Protein AF-A0A7K2QIM4-F1 (afdb_monomer_lite)

Secondary structure (DSSP, 8-state):
--HHHHHHHHHTT--HHHHHHHHHHTSTTSS---HHHHHHHHHHHHSGGGTT--S-----SS----

pLDDT: mean 92.28, std 7.86, range [56.5, 97.94]

Foldseek 3Di:
DDVVLCVVCVVVVHHSVRSQQVVLVQAQQSGDDDPVLVVVVVCVCPDPVNVVDPPDDDDSGNDGPD

Sequence (66 aa):
ATEMTAQTAARVGMGFEEFQAAAATQIPVQRVGRPDDIANAIAFFTGEAAGFVSGQVMYVAGGPLN

Structure (mmCIF, N/CA/C/O backbone):
data_AF-A0A7K2QIM4-F1
#
_entry.id   AF-A0A7K2QIM4-F1
#
loop_
_atom_site.group_PDB
_atom_site.id
_atom_site.type_symbol
_atom_site.label_atom_id
_atom_site.label_alt_id
_atom_site.label_comp_id
_atom_site.label_asym_id
_atom_site.label_entity_id
_atom_site.label_seq_id
_atom_site.pdbx_PDB_ins_code
_atom_site.Cartn_x
_atom_site.Cartn_y
_atom_site.Cartn_z
_atom_site.occupancy
_atom_site.B_iso_or_equiv
_atom_site.auth_seq_id
_atom_site.auth_comp_id
_atom_site.auth_asym_id
_atom_site.auth_atom_id
_atom_site.pdbx_PDB_model_num
ATOM 1 N N . ALA A 1 1 ? -0.526 -5.733 -10.819 1.00 79.50 1 ALA A N 1
ATOM 2 C CA . ALA A 1 1 ? -0.717 -4.447 -11.512 1.00 79.50 1 ALA A CA 1
ATOM 3 C C . ALA A 1 1 ? -2.143 -4.361 -12.036 1.00 79.50 1 ALA A C 1
ATOM 5 O O . ALA A 1 1 ? -2.813 -5.388 -12.102 1.00 79.50 1 ALA A O 1
ATOM 6 N N . THR A 1 2 ? -2.618 -3.157 -12.341 1.00 87.75 2 THR A N 1
ATOM 7 C CA . THR A 1 2 ? -4.009 -2.895 -12.741 1.00 87.75 2 THR A CA 1
ATOM 8 C C . THR A 1 2 ? -4.077 -2.329 -14.158 1.00 87.75 2 THR A C 1
ATOM 10 O O . THR A 1 2 ? -3.054 -1.969 -14.741 1.00 87.75 2 THR A O 1
ATOM 13 N N . GLU A 1 3 ? -5.289 -2.202 -14.703 1.00 87.56 3 GLU A N 1
ATOM 14 C CA . GLU A 1 3 ? -5.525 -1.537 -15.991 1.00 87.56 3 GLU A CA 1
ATOM 15 C C . GLU A 1 3 ? -5.025 -0.084 -15.991 1.00 87.56 3 GLU A C 1
ATOM 17 O O . GLU A 1 3 ? -4.412 0.365 -16.957 1.00 87.56 3 GLU A O 1
ATOM 22 N N . MET A 1 4 ? -5.179 0.627 -14.868 1.00 88.75 4 MET A N 1
ATOM 23 C CA . MET A 1 4 ? -4.612 1.967 -14.689 1.00 88.75 4 MET A CA 1
ATOM 24 C C . MET A 1 4 ? -3.091 1.970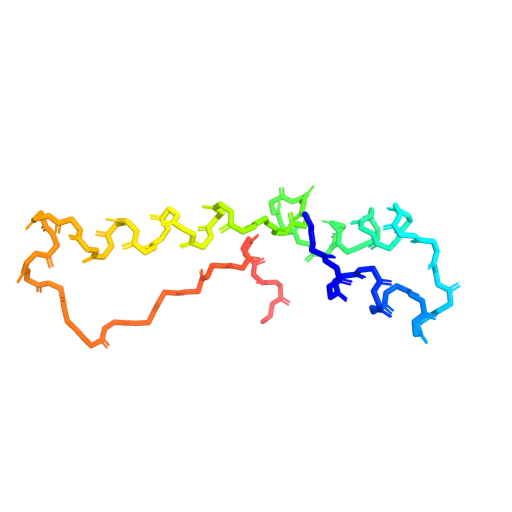 -14.913 1.00 88.75 4 MET A C 1
ATOM 26 O O . MET A 1 4 ? -2.570 2.860 -15.579 1.00 88.75 4 MET A O 1
ATOM 30 N N . THR A 1 5 ? -2.370 0.963 -14.405 1.00 87.88 5 THR A N 1
ATOM 31 C CA . THR A 1 5 ? -0.921 0.834 -14.625 1.00 87.88 5 THR A CA 1
ATOM 32 C C . THR A 1 5 ? -0.592 0.682 -16.116 1.00 87.88 5 THR A C 1
ATOM 34 O O . THR A 1 5 ? 0.355 1.302 -16.594 1.00 87.88 5 THR A O 1
ATOM 37 N N . ALA A 1 6 ? -1.389 -0.087 -16.863 1.00 87.19 6 ALA A N 1
ATOM 38 C CA . ALA A 1 6 ? -1.213 -0.258 -18.306 1.00 87.19 6 ALA A CA 1
ATOM 39 C C . ALA A 1 6 ? -1.496 1.034 -19.088 1.00 87.19 6 ALA A C 1
ATOM 41 O O . ALA A 1 6 ? -0.741 1.392 -19.992 1.00 87.19 6 ALA A O 1
ATOM 42 N N . GLN A 1 7 ? -2.531 1.783 -18.701 1.00 91.94 7 GLN A N 1
ATO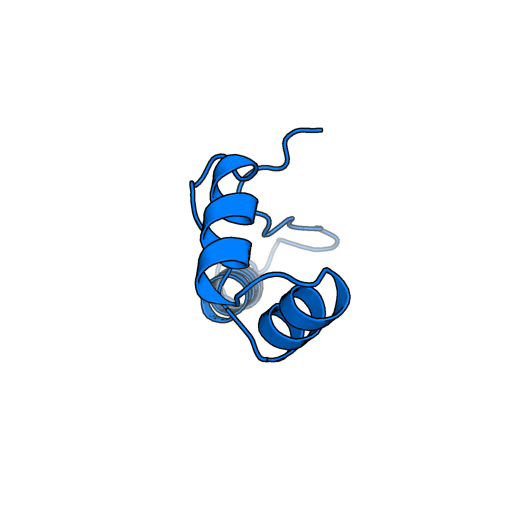M 43 C CA . GLN A 1 7 ? -2.835 3.084 -19.300 1.00 91.94 7 GLN A CA 1
ATOM 44 C C . GLN A 1 7 ? -1.717 4.105 -19.050 1.00 91.94 7 GLN A C 1
ATOM 46 O O . GLN A 1 7 ? -1.378 4.874 -19.949 1.00 91.94 7 GLN A O 1
ATOM 51 N N . THR A 1 8 ? -1.113 4.110 -17.858 1.00 90.06 8 THR A N 1
ATOM 52 C CA . THR A 1 8 ? 0.037 4.976 -17.563 1.00 90.06 8 THR A CA 1
ATOM 53 C C . THR A 1 8 ? 1.245 4.609 -18.418 1.00 90.06 8 THR A C 1
ATOM 55 O O . THR A 1 8 ? 1.844 5.512 -18.996 1.00 90.06 8 THR A O 1
ATOM 58 N N . ALA A 1 9 ? 1.556 3.316 -18.570 1.00 91.12 9 ALA A N 1
ATOM 59 C CA . ALA A 1 9 ? 2.639 2.854 -19.442 1.00 91.12 9 ALA A CA 1
ATOM 60 C C . ALA A 1 9 ? 2.466 3.371 -20.884 1.00 91.12 9 ALA A C 1
ATOM 62 O O . ALA A 1 9 ? 3.387 3.959 -21.449 1.00 91.12 9 ALA A O 1
ATOM 63 N N . ALA A 1 10 ? 1.249 3.268 -21.431 1.00 91.12 10 ALA A N 1
ATOM 64 C CA . ALA A 1 10 ? 0.931 3.784 -22.761 1.00 91.12 10 ALA A CA 1
ATOM 65 C C . ALA A 1 10 ? 1.110 5.311 -22.872 1.00 91.12 10 ALA A C 1
ATOM 67 O O . ALA A 1 10 ? 1.636 5.794 -23.872 1.00 91.12 10 ALA A O 1
ATOM 68 N N . ARG A 1 11 ? 0.723 6.080 -21.841 1.00 91.94 11 ARG A N 1
ATOM 69 C CA . ARG A 1 11 ? 0.886 7.550 -21.818 1.00 91.94 11 ARG A CA 1
ATOM 70 C C . ARG A 1 11 ? 2.346 7.991 -21.855 1.00 91.94 11 ARG A C 1
ATOM 72 O O . ARG A 1 11 ? 2.633 9.046 -22.409 1.00 91.94 11 ARG A O 1
ATOM 79 N N . VAL A 1 12 ? 3.245 7.208 -21.262 1.00 92.31 12 VAL A N 1
ATOM 80 C CA . VAL A 1 12 ? 4.686 7.507 -21.231 1.00 92.31 12 VAL A CA 1
ATOM 81 C C . VAL A 1 12 ? 5.464 6.827 -22.362 1.00 92.31 12 VAL A C 1
ATOM 83 O O . VAL A 1 12 ? 6.685 6.927 -22.403 1.00 92.31 12 VAL A O 1
ATOM 86 N N . GLY A 1 13 ? 4.774 6.153 -23.291 1.00 93.12 13 GLY A N 1
ATOM 87 C CA . GLY A 1 13 ? 5.388 5.508 -24.454 1.00 93.12 13 GLY A CA 1
ATOM 88 C C . GLY A 1 13 ? 6.197 4.247 -24.133 1.00 93.12 13 GLY A C 1
ATOM 89 O O . GLY A 1 13 ? 7.059 3.878 -24.924 1.00 93.12 13 GLY A O 1
ATOM 90 N N . MET A 1 14 ? 5.937 3.593 -22.997 1.00 92.50 14 MET A N 1
ATOM 91 C CA . MET A 1 14 ? 6.645 2.382 -22.564 1.00 92.50 14 MET A CA 1
ATOM 92 C C . MET A 1 14 ? 5.764 1.134 -22.681 1.00 92.50 14 MET A C 1
ATOM 94 O O . MET A 1 14 ? 4.542 1.195 -22.513 1.00 92.50 14 MET A O 1
ATOM 98 N N . GLY A 1 15 ? 6.391 -0.025 -22.906 1.00 94.12 15 GLY A N 1
ATOM 99 C CA . GLY A 1 15 ? 5.704 -1.314 -22.808 1.00 94.12 15 GLY A CA 1
ATOM 100 C C . GLY A 1 15 ? 5.227 -1.595 -21.377 1.00 94.12 15 GLY A C 1
ATOM 101 O O . GLY A 1 15 ? 5.838 -1.149 -20.410 1.00 94.12 15 GLY A O 1
ATOM 102 N N . PHE A 1 16 ? 4.140 -2.355 -21.208 1.00 90.62 16 PHE A N 1
ATOM 103 C CA . PHE A 1 16 ? 3.557 -2.601 -19.878 1.00 90.62 16 PHE A CA 1
ATOM 104 C C . PHE A 1 16 ? 4.501 -3.338 -18.914 1.00 90.62 16 PHE A C 1
ATOM 106 O O . PHE A 1 16 ? 4.556 -3.013 -17.727 1.00 90.62 16 PHE A O 1
ATOM 113 N N . GLU A 1 17 ? 5.236 -4.335 -19.405 1.00 93.38 17 GLU A N 1
ATOM 114 C CA . GLU A 1 17 ? 6.211 -5.079 -18.596 1.00 93.38 17 GLU A CA 1
ATOM 115 C C . GLU A 1 17 ? 7.459 -4.244 -18.310 1.00 93.38 17 GLU A C 1
ATOM 117 O O . GLU A 1 17 ? 7.920 -4.195 -17.172 1.00 93.38 17 GLU A O 1
ATOM 122 N N . GLU A 1 18 ? 7.952 -3.522 -19.316 1.00 94.00 18 GLU A N 1
ATOM 123 C CA . GLU A 1 18 ? 9.087 -2.607 -19.187 1.00 94.00 18 GLU A CA 1
ATOM 124 C C . GLU A 1 18 ? 8.801 -1.502 -18.164 1.00 94.00 18 GLU A C 1
ATOM 126 O O . GLU A 1 18 ? 9.613 -1.239 -17.281 1.00 94.00 18 GLU A O 1
ATOM 131 N N . PHE A 1 19 ? 7.607 -0.910 -18.221 1.00 93.56 19 PHE A N 1
ATOM 132 C CA . PHE A 1 19 ? 7.162 0.098 -17.267 1.00 93.56 19 PHE A CA 1
ATOM 133 C C . PHE A 1 19 ? 7.108 -0.455 -15.839 1.00 93.56 19 PHE A C 1
ATOM 135 O O . PHE A 1 19 ? 7.549 0.205 -14.899 1.00 93.56 19 PHE A O 1
ATOM 142 N N . GLN A 1 20 ? 6.609 -1.681 -15.659 1.00 93.50 20 GLN A N 1
ATOM 143 C CA . GLN A 1 20 ? 6.590 -2.324 -14.344 1.00 93.50 20 GLN A CA 1
ATOM 144 C C . GLN A 1 20 ? 7.996 -2.633 -13.824 1.00 93.50 20 GLN A C 1
ATOM 146 O O . GLN A 1 20 ? 8.255 -2.417 -12.641 1.00 93.50 20 GLN A O 1
ATOM 151 N N . ALA A 1 21 ? 8.896 -3.115 -14.683 1.00 94.44 21 ALA A N 1
ATOM 152 C CA . ALA A 1 21 ? 10.283 -3.379 -14.317 1.00 94.44 21 ALA A CA 1
ATOM 153 C C . ALA A 1 21 ? 11.007 -2.083 -13.923 1.00 94.44 21 ALA A C 1
ATOM 155 O O . ALA A 1 21 ? 11.639 -2.031 -12.871 1.00 94.44 21 ALA A O 1
ATOM 156 N N . ALA A 1 22 ? 10.845 -1.014 -14.707 1.00 93.06 22 ALA A N 1
ATOM 157 C CA . ALA A 1 22 ? 11.403 0.300 -14.406 1.00 93.06 22 ALA A CA 1
ATOM 158 C C . ALA A 1 22 ? 10.873 0.848 -13.072 1.00 93.06 22 ALA A C 1
ATOM 160 O O . ALA A 1 22 ? 11.661 1.230 -12.208 1.00 93.06 22 ALA A O 1
ATOM 161 N N . ALA A 1 23 ? 9.555 0.815 -12.856 1.00 91.62 23 ALA A N 1
ATOM 162 C CA . ALA A 1 23 ? 8.950 1.243 -11.598 1.00 91.62 23 ALA A CA 1
ATOM 163 C C . ALA A 1 23 ? 9.456 0.424 -10.398 1.00 91.62 23 ALA A C 1
ATOM 165 O O . ALA A 1 23 ? 9.739 0.990 -9.345 1.00 91.62 23 ALA A O 1
ATOM 166 N N . ALA A 1 24 ? 9.626 -0.893 -10.555 1.00 93.44 24 ALA A N 1
ATOM 167 C CA . ALA A 1 24 ? 10.137 -1.761 -9.497 1.00 93.44 24 ALA A CA 1
ATOM 168 C C . ALA A 1 24 ? 11.535 -1.345 -9.010 1.00 93.44 24 ALA A C 1
ATOM 170 O O . ALA A 1 24 ? 11.797 -1.451 -7.816 1.00 93.44 24 ALA A O 1
ATOM 171 N N . THR A 1 25 ? 12.397 -0.803 -9.881 1.00 93.94 25 THR A N 1
ATOM 172 C CA . THR A 1 25 ? 13.735 -0.320 -9.476 1.00 93.94 25 THR A CA 1
ATOM 173 C C . THR A 1 25 ? 13.691 0.854 -8.498 1.00 93.94 25 THR A C 1
ATOM 175 O O . THR A 1 25 ? 14.611 1.025 -7.701 1.00 93.94 25 THR A O 1
ATOM 178 N N . GLN A 1 26 ? 12.613 1.641 -8.524 1.00 90.88 26 GLN A N 1
ATOM 179 C CA . GLN A 1 26 ? 12.411 2.793 -7.643 1.00 90.88 26 GLN A CA 1
ATOM 180 C C . GLN A 1 26 ? 11.642 2.437 -6.363 1.00 90.88 26 GLN A C 1
ATOM 182 O O . GLN A 1 26 ? 11.495 3.276 -5.478 1.00 90.88 26 GLN A O 1
ATOM 187 N N . ILE A 1 27 ? 11.158 1.197 -6.251 1.00 92.94 27 ILE A N 1
ATOM 188 C CA . ILE A 1 27 ? 10.414 0.698 -5.098 1.00 92.94 27 ILE A CA 1
ATOM 189 C C . ILE A 1 27 ? 11.342 -0.240 -4.303 1.00 92.94 27 ILE A C 1
ATOM 191 O O . ILE A 1 27 ? 11.754 -1.272 -4.822 1.00 92.94 27 ILE A O 1
ATOM 195 N N . PRO A 1 28 ? 11.661 0.026 -3.029 1.00 94.06 28 PRO A N 1
ATOM 196 C CA . PRO A 1 28 ? 12.498 -0.823 -2.180 1.00 94.06 28 PRO A CA 1
ATOM 197 C C . PRO A 1 28 ? 12.057 -2.282 -2.072 1.00 94.06 28 PRO A C 1
ATOM 199 O O . PRO A 1 28 ? 12.914 -3.157 -2.047 1.00 94.06 28 PRO A O 1
ATOM 202 N N . VAL A 1 29 ? 10.752 -2.585 -2.080 1.00 94.69 29 VAL A N 1
ATOM 203 C CA . VAL A 1 29 ? 10.271 -3.986 -2.148 1.00 94.69 29 VAL A CA 1
ATOM 204 C C . VAL A 1 29 ? 10.403 -4.629 -3.540 1.00 94.69 29 VAL A C 1
ATOM 206 O O . VAL A 1 29 ? 9.973 -5.764 -3.731 1.00 94.69 29 VAL A O 1
ATOM 209 N N . GLN A 1 30 ? 10.983 -3.918 -4.511 1.00 94.25 30 GLN A N 1
ATOM 210 C CA . GLN A 1 30 ? 11.361 -4.389 -5.849 1.00 94.25 30 GLN A CA 1
ATOM 211 C C . GLN A 1 30 ? 10.205 -4.980 -6.665 1.00 94.25 30 GLN A C 1
ATOM 213 O O . GLN A 1 30 ? 10.380 -5.903 -7.462 1.00 94.25 30 GLN A O 1
ATOM 218 N N . ARG A 1 31 ? 8.993 -4.446 -6.483 1.00 94.44 31 ARG A N 1
ATOM 219 C CA . ARG A 1 31 ? 7.828 -4.799 -7.301 1.00 94.44 31 ARG A CA 1
ATOM 220 C C . ARG A 1 31 ? 6.773 -3.707 -7.301 1.00 94.44 31 ARG A C 1
ATOM 222 O O . ARG A 1 31 ? 6.614 -2.980 -6.325 1.00 94.44 31 ARG A O 1
ATOM 229 N N . VAL A 1 32 ? 5.974 -3.679 -8.363 1.00 93.56 32 VAL A N 1
ATOM 230 C CA . VAL A 1 32 ? 4.758 -2.861 -8.417 1.00 93.56 32 VAL A CA 1
ATOM 231 C C . VAL A 1 32 ? 3.686 -3.440 -7.489 1.00 93.56 32 VAL A C 1
ATOM 233 O O . VAL A 1 32 ? 3.531 -4.663 -7.365 1.00 93.56 32 VAL A O 1
ATOM 236 N N . GLY A 1 33 ? 2.931 -2.546 -6.850 1.00 93.44 33 GLY A N 1
ATOM 237 C CA . GLY A 1 33 ? 1.788 -2.896 -6.015 1.00 93.44 33 GLY A CA 1
ATOM 238 C C . GLY A 1 33 ? 0.715 -3.689 -6.767 1.00 93.44 33 GLY A C 1
ATOM 239 O O . GLY A 1 33 ? 0.513 -3.569 -7.985 1.00 93.44 33 GLY A O 1
ATOM 240 N N . ARG A 1 34 ? 0.012 -4.534 -6.023 1.00 94.69 34 ARG A N 1
ATOM 241 C CA . ARG A 1 34 ? -1.128 -5.324 -6.484 1.00 94.69 34 ARG A CA 1
ATOM 242 C C . ARG A 1 34 ? -2.364 -4.948 -5.664 1.00 94.69 34 ARG A C 1
ATOM 244 O O . ARG A 1 34 ? -2.211 -4.543 -4.515 1.00 94.69 34 ARG A O 1
ATOM 251 N N . PRO A 1 35 ? -3.580 -5.099 -6.217 1.00 95.69 35 PRO A N 1
ATOM 252 C CA . PRO A 1 35 ? -4.812 -4.871 -5.459 1.00 95.69 35 PRO A CA 1
ATOM 253 C C . PRO A 1 35 ? -4.839 -5.604 -4.111 1.00 95.69 35 PRO A C 1
ATOM 255 O O . PRO A 1 35 ? -5.249 -5.024 -3.109 1.00 95.69 35 PRO A O 1
ATOM 258 N N . ASP A 1 36 ? -4.306 -6.825 -4.070 1.00 96.75 36 ASP A N 1
ATOM 259 C CA . ASP A 1 36 ? -4.237 -7.638 -2.854 1.00 96.75 36 ASP A CA 1
ATOM 260 C C . ASP A 1 36 ? -3.415 -6.984 -1.731 1.00 96.75 36 ASP A C 1
ATOM 262 O O . ASP A 1 36 ? -3.731 -7.171 -0.560 1.00 96.75 36 ASP A O 1
ATOM 266 N N . ASP A 1 37 ? -2.399 -6.170 -2.050 1.00 96.44 37 ASP A N 1
ATOM 267 C CA . ASP A 1 37 ? -1.626 -5.443 -1.032 1.00 96.44 37 ASP A CA 1
ATOM 268 C C . ASP A 1 37 ? -2.519 -4.455 -0.265 1.00 96.44 37 ASP A C 1
ATOM 270 O O . ASP A 1 37 ? -2.417 -4.326 0.955 1.00 9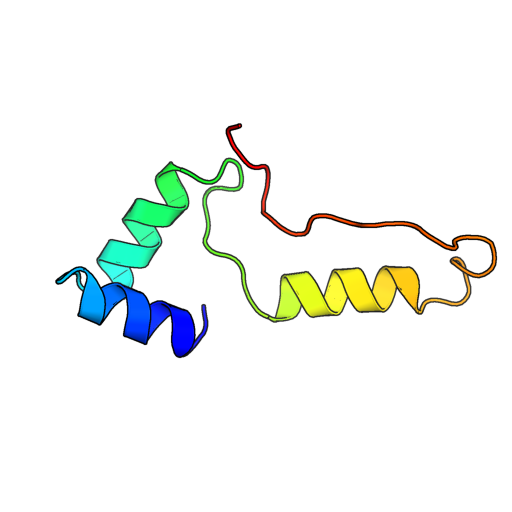6.44 37 ASP A O 1
ATOM 274 N N . ILE A 1 38 ? -3.438 -3.797 -0.978 1.00 96.62 38 ILE A N 1
ATOM 275 C CA . ILE A 1 38 ? -4.422 -2.883 -0.393 1.00 96.62 38 ILE A CA 1
ATOM 276 C C . ILE A 1 38 ? -5.494 -3.669 0.360 1.00 96.62 38 ILE A C 1
ATOM 278 O O . ILE A 1 38 ? -5.836 -3.311 1.485 1.00 96.62 38 ILE A O 1
ATOM 282 N N . ALA A 1 39 ? -5.997 -4.759 -0.227 1.00 97.56 39 ALA A N 1
ATOM 283 C CA . ALA A 1 39 ? -7.008 -5.602 0.406 1.00 97.56 39 ALA A CA 1
ATOM 284 C C . ALA A 1 39 ? -6.526 -6.160 1.754 1.00 97.56 39 ALA A C 1
ATOM 286 O O . ALA A 1 39 ? -7.270 -6.135 2.732 1.00 97.56 39 ALA A O 1
ATOM 287 N N . ASN A 1 40 ? -5.265 -6.585 1.839 1.00 97.69 40 ASN A N 1
ATOM 288 C CA . ASN A 1 40 ? -4.671 -7.073 3.082 1.00 97.69 40 ASN A CA 1
ATOM 289 C C . ASN A 1 40 ? -4.529 -5.966 4.141 1.00 97.69 40 ASN A C 1
ATOM 291 O O . ASN A 1 40 ? -4.795 -6.210 5.317 1.00 97.69 40 ASN A O 1
ATOM 295 N N . ALA A 1 41 ? -4.163 -4.742 3.748 1.00 97.44 41 ALA A N 1
ATOM 296 C CA . ALA A 1 41 ? -4.123 -3.602 4.668 1.00 97.44 41 ALA A CA 1
ATOM 297 C C . ALA A 1 41 ? -5.522 -3.214 5.179 1.00 97.44 41 ALA A C 1
ATOM 299 O O . ALA A 1 41 ? -5.687 -2.884 6.353 1.00 97.44 41 ALA A O 1
ATOM 300 N N . ILE A 1 42 ? -6.543 -3.304 4.321 1.00 97.88 42 ILE A N 1
ATOM 301 C CA . ILE A 1 42 ? -7.942 -3.144 4.734 1.00 97.88 42 ILE A CA 1
ATOM 302 C C . ILE A 1 42 ? -8.308 -4.234 5.742 1.00 97.88 42 ILE A C 1
ATOM 304 O O . ILE A 1 42 ? -8.796 -3.909 6.819 1.00 97.88 42 ILE A O 1
ATOM 308 N N . ALA A 1 43 ? -8.014 -5.501 5.432 1.00 97.94 43 ALA A N 1
ATOM 309 C CA . ALA A 1 43 ? -8.316 -6.633 6.305 1.00 97.94 43 ALA A CA 1
ATOM 310 C C . ALA A 1 43 ? -7.688 -6.477 7.700 1.00 97.94 43 ALA A C 1
ATOM 312 O O . ALA A 1 43 ? -8.331 -6.801 8.698 1.00 97.94 43 ALA A O 1
ATOM 313 N N . PHE A 1 44 ? -6.471 -5.927 7.778 1.00 97.06 44 PHE A N 1
ATOM 314 C CA . PHE A 1 44 ? -5.834 -5.564 9.043 1.00 97.06 44 PHE A CA 1
ATOM 315 C C . PHE A 1 44 ? -6.672 -4.560 9.848 1.00 97.06 44 PHE A C 1
ATOM 317 O O . PHE A 1 44 ? -6.950 -4.807 11.019 1.00 97.06 44 PHE A O 1
ATOM 324 N N . PHE A 1 45 ? -7.112 -3.456 9.235 1.00 97.62 45 PHE A N 1
ATOM 325 C CA . PHE A 1 45 ? -7.914 -2.441 9.929 1.00 97.62 45 PHE A CA 1
ATOM 326 C C . PHE A 1 45 ? -9.328 -2.901 10.281 1.00 97.62 45 PHE A C 1
ATOM 328 O O . PHE A 1 45 ? -9.888 -2.439 11.270 1.00 97.62 45 PHE A O 1
ATOM 335 N N . THR A 1 46 ? -9.923 -3.784 9.483 1.00 97.38 46 THR A N 1
ATOM 336 C CA . THR A 1 46 ? -11.288 -4.275 9.714 1.00 97.38 46 THR A CA 1
ATOM 337 C C . THR A 1 46 ? -11.344 -5.493 10.636 1.00 97.38 46 THR A C 1
ATOM 339 O O . THR A 1 46 ? -12.436 -5.952 10.962 1.00 97.38 46 THR A O 1
ATOM 342 N N . GLY A 1 47 ? -10.197 -6.056 11.022 1.00 97.50 47 GLY A N 1
ATOM 343 C CA . GLY A 1 47 ? -10.136 -7.205 11.922 1.00 97.50 47 GLY A CA 1
ATOM 344 C C . GLY A 1 47 ? -10.559 -6.851 13.349 1.00 97.50 47 GLY A C 1
ATOM 345 O O . GLY A 1 47 ? -10.295 -5.752 13.829 1.00 97.50 47 GLY A O 1
ATOM 346 N N . GLU A 1 48 ? -11.158 -7.805 14.069 1.00 97.19 48 GLU A N 1
ATOM 347 C CA . GLU A 1 48 ? -11.645 -7.589 15.446 1.00 97.19 48 GLU A CA 1
ATOM 348 C C . GLU A 1 48 ? -10.546 -7.091 16.402 1.00 97.19 48 GLU A C 1
ATOM 350 O O . GLU A 1 48 ? -10.789 -6.245 17.263 1.00 97.19 48 GLU A O 1
ATOM 355 N N . ALA A 1 49 ? -9.307 -7.553 16.209 1.00 97.38 49 ALA A N 1
ATOM 356 C CA . ALA A 1 49 ? -8.156 -7.134 17.006 1.00 97.38 49 ALA A CA 1
ATOM 357 C C . ALA A 1 49 ? -7.799 -5.641 16.845 1.00 97.38 49 ALA A C 1
ATOM 359 O O . ALA A 1 49 ? -7.109 -5.082 17.697 1.00 97.38 49 ALA A O 1
ATOM 360 N N . ALA A 1 50 ? -8.270 -4.980 15.784 1.00 97.69 50 ALA A N 1
ATOM 361 C CA . ALA A 1 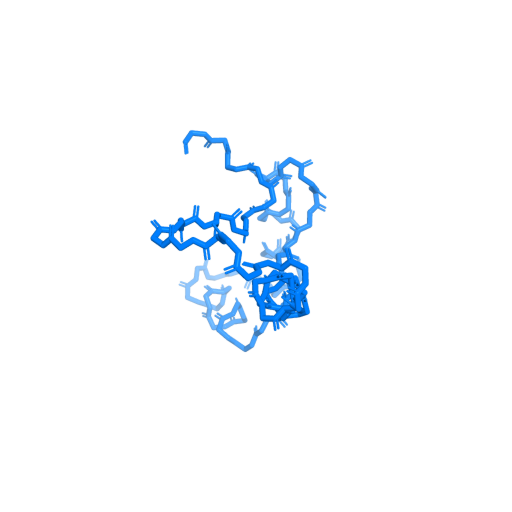50 ? -8.031 -3.563 15.533 1.00 97.69 50 ALA A CA 1
ATOM 362 C C . ALA A 1 50 ? -9.043 -2.639 16.240 1.00 97.69 50 ALA A C 1
ATOM 364 O O . ALA A 1 50 ? -9.007 -1.431 16.024 1.00 97.69 50 ALA A O 1
ATOM 365 N N . GLY A 1 51 ? -9.914 -3.157 17.118 1.00 97.62 51 GLY A N 1
ATOM 366 C CA . GLY A 1 51 ? -11.012 -2.399 17.742 1.00 97.62 51 GLY A CA 1
ATOM 367 C C . GLY A 1 51 ? -10.620 -1.153 18.556 1.00 97.62 51 GLY A C 1
ATOM 368 O O . GLY A 1 51 ? -11.488 -0.347 18.880 1.00 97.62 51 GLY A O 1
ATOM 369 N N . PHE A 1 52 ? -9.334 -0.962 18.871 1.00 97.44 52 PHE A N 1
ATOM 370 C CA . PHE A 1 52 ? -8.815 0.238 19.545 1.00 97.44 52 PHE A CA 1
ATOM 371 C C . PHE A 1 52 ? -7.988 1.159 18.626 1.00 97.44 52 PHE A C 1
ATOM 373 O O . PHE A 1 52 ? -7.385 2.127 19.085 1.00 97.44 52 PHE A O 1
ATOM 380 N N . VAL A 1 53 ? -7.941 0.873 17.322 1.00 97.25 53 VAL A N 1
ATOM 381 C CA . VAL A 1 53 ? -7.219 1.662 16.318 1.00 97.25 53 VAL A CA 1
ATOM 382 C C . VAL A 1 53 ? -8.205 2.571 15.587 1.00 97.25 53 VAL A C 1
ATOM 384 O O . VAL A 1 53 ? -9.133 2.105 14.935 1.00 97.25 53 VAL A O 1
ATOM 387 N N . SER A 1 54 ? -7.998 3.886 15.672 1.00 96.81 54 SER A N 1
ATOM 388 C CA . SER A 1 54 ? -8.818 4.879 14.969 1.00 96.81 54 SER A CA 1
ATOM 389 C C . SER A 1 54 ? -7.987 6.092 14.545 1.00 96.81 54 SER A C 1
ATOM 391 O O . SER A 1 54 ? -6.943 6.387 15.133 1.00 96.81 54 SER A O 1
ATOM 393 N N . GLY A 1 55 ? -8.430 6.774 13.484 1.00 96.94 55 GLY A N 1
ATOM 394 C CA . GLY A 1 55 ? -7.795 7.985 12.949 1.00 96.94 55 GLY A CA 1
ATOM 395 C C . GLY A 1 55 ? -6.413 7.781 12.319 1.00 96.94 55 GLY A C 1
ATOM 396 O O . GLY A 1 55 ? -5.701 8.756 12.102 1.00 96.94 55 GLY A O 1
ATOM 397 N N . GLN A 1 56 ? -6.011 6.536 12.049 1.00 96.81 56 GLN A N 1
ATOM 398 C CA . GLN A 1 56 ? -4.693 6.222 11.496 1.00 96.81 56 GLN A CA 1
ATOM 399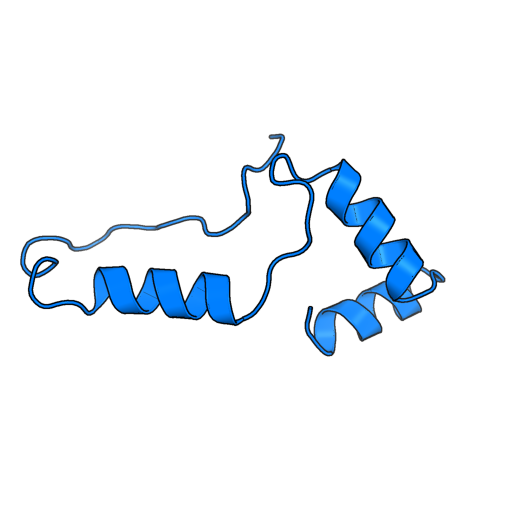 C C . GLN A 1 56 ? -4.694 6.232 9.967 1.00 96.81 56 GLN A C 1
ATOM 401 O O . GLN A 1 56 ? -5.667 5.835 9.329 1.00 96.81 56 GLN A O 1
ATOM 406 N N . VAL A 1 57 ? -3.560 6.626 9.385 1.00 95.44 57 VAL A N 1
ATOM 407 C CA . VAL A 1 57 ? -3.295 6.545 7.944 1.00 95.44 57 VAL A CA 1
ATOM 408 C C . VAL A 1 57 ? -2.149 5.565 7.724 1.00 95.44 57 VAL A C 1
ATOM 410 O O . VAL A 1 57 ? -1.057 5.760 8.253 1.00 95.44 57 VAL A O 1
ATOM 413 N N . MET A 1 58 ? -2.389 4.517 6.935 1.00 94.38 58 MET A N 1
ATOM 414 C CA . MET A 1 58 ? -1.367 3.539 6.562 1.00 94.38 58 MET A CA 1
ATOM 415 C C . MET A 1 58 ? -0.989 3.704 5.094 1.00 94.38 58 MET A C 1
ATOM 417 O O . MET A 1 58 ? -1.826 3.556 4.204 1.00 94.38 58 MET A O 1
ATOM 421 N N . TYR A 1 59 ? 0.289 3.966 4.840 1.00 93.94 59 TYR A N 1
ATOM 422 C CA . TYR A 1 59 ? 0.828 4.003 3.486 1.00 93.94 59 TYR A CA 1
ATOM 423 C C . TYR A 1 59 ? 1.170 2.591 3.007 1.00 93.94 59 TYR A C 1
ATOM 425 O O . TYR A 1 59 ? 2.094 1.957 3.512 1.00 93.94 59 TYR A O 1
ATOM 433 N N . VAL A 1 60 ? 0.458 2.119 1.984 1.00 95.44 60 VAL A N 1
ATOM 434 C CA . VAL A 1 60 ? 0.705 0.823 1.335 1.00 95.44 60 VAL A CA 1
ATOM 435 C C . VAL A 1 60 ? 1.433 1.062 0.013 1.00 95.44 60 VAL A C 1
ATOM 437 O O . VAL A 1 60 ? 0.844 1.024 -1.064 1.00 95.44 60 VAL A O 1
ATOM 440 N N . ALA A 1 61 ? 2.720 1.397 0.110 1.00 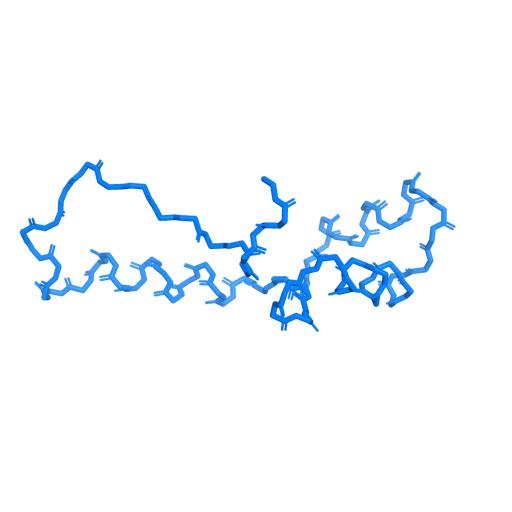92.56 61 ALA A N 1
ATOM 441 C CA . ALA A 1 61 ? 3.504 1.901 -1.025 1.00 92.56 61 ALA A CA 1
ATOM 442 C C . ALA A 1 61 ? 4.814 1.138 -1.292 1.00 92.56 61 ALA A C 1
ATOM 444 O O . ALA A 1 61 ? 5.552 1.494 -2.203 1.00 92.56 61 ALA A O 1
ATOM 445 N N . GLY A 1 62 ? 5.132 0.095 -0.515 1.00 93.12 62 GLY A N 1
ATOM 446 C CA . GLY A 1 62 ? 6.364 -0.677 -0.727 1.00 93.12 62 GLY A CA 1
ATOM 447 C C . GLY A 1 62 ? 7.662 0.055 -0.343 1.00 93.12 62 GLY A C 1
ATOM 448 O O . GLY A 1 62 ? 8.738 -0.370 -0.758 1.00 93.12 62 GLY A O 1
ATOM 449 N N . GLY A 1 63 ? 7.548 1.125 0.456 1.00 84.75 63 GLY A N 1
ATOM 450 C CA . GLY A 1 63 ? 8.656 1.936 0.971 1.00 84.75 63 GLY A CA 1
ATOM 451 C C . GLY A 1 63 ? 9.036 3.087 0.035 1.00 84.75 63 GLY A C 1
ATOM 452 O O . GLY A 1 63 ? 9.966 2.942 -0.729 1.00 84.75 63 GLY A O 1
ATOM 453 N N . PRO A 1 64 ? 8.363 4.241 0.033 1.00 66.25 64 PRO A N 1
ATOM 454 C CA . PRO A 1 64 ? 8.779 5.331 -0.845 1.00 66.25 64 PRO A CA 1
ATOM 455 C C . PRO A 1 64 ? 10.220 5.780 -0.535 1.00 66.25 64 PRO A C 1
ATOM 457 O O . PRO A 1 64 ? 10.595 5.952 0.626 1.00 66.25 64 PRO A O 1
ATOM 460 N N . LEU A 1 65 ? 11.032 5.947 -1.582 1.00 58.03 65 LEU A N 1
ATOM 461 C CA . LEU A 1 65 ? 12.251 6.746 -1.524 1.00 58.03 65 LEU A CA 1
ATOM 462 C C . LEU A 1 65 ? 11.792 8.204 -1.649 1.00 58.03 65 LEU A C 1
ATOM 464 O O . LEU A 1 65 ? 11.488 8.641 -2.760 1.00 58.03 65 LEU A O 1
ATOM 468 N N . ASN A 1 66 ? 11.758 8.911 -0.513 1.00 56.50 66 ASN A N 1
ATOM 469 C CA . ASN A 1 66 ? 11.356 10.317 -0.301 1.00 56.50 66 ASN A CA 1
ATOM 470 C C . ASN A 1 66 ? 9.883 10.554 0.062 1.00 56.50 66 ASN A C 1
ATOM 472 O O . ASN A 1 66 ? 8.985 10.146 -0.707 1.00 56.50 66 ASN A O 1
#

Radius of gyration: 14.95 Å; chains: 1; bounding box: 25×18×44 Å